Protein AF-A0A8B6E7R1-F1 (afdb_monomer_lite)

pLDDT: mean 87.2, std 12.03, range [53.25, 98.62]

InterPro domains:
  IPR001073 C1q domain [PF00386] (33-149)
  IPR001073 C1q domain [PS50871] (27-157)
  IPR001073 C1q domain [SM00110] (25-156)
  IPR008983 Tumour necrosis factor-like domain superfamily [G3DSA:2.60.120.40] (32-156)
  IPR008983 Tumour necrosis factor-like domain superfamily [SSF49842] (33-153)
  IPR050822 Cerebellin Synaptic Organizer [PTHR22923] (48-154)

Structure (mmCIF, N/CA/C/O backbone):
data_AF-A0A8B6E7R1-F1
#
_entry.id   AF-A0A8B6E7R1-F1
#
loop_
_atom_site.group_PDB
_atom_site.id
_atom_site.type_symbol
_atom_site.label_atom_id
_atom_site.label_alt_id
_atom_site.label_comp_id
_atom_site.label_asym_id
_atom_site.label_entity_id
_atom_site.label_seq_id
_atom_site.pdbx_PDB_ins_code
_atom_site.Cartn_x
_atom_site.Cartn_y
_atom_site.Cartn_z
_atom_site.occupancy
_atom_site.B_iso_or_equiv
_atom_site.auth_seq_id
_atom_site.auth_comp_id
_atom_site.auth_asym_id
_atom_site.auth_atom_id
_atom_site.pdbx_PDB_model_num
ATOM 1 N N . MET A 1 1 ? -23.796 17.188 61.332 1.00 57.62 1 MET A N 1
ATOM 2 C CA . MET A 1 1 ? -24.452 16.673 60.105 1.00 57.62 1 MET A CA 1
ATOM 3 C C . MET A 1 1 ? -23.748 17.068 58.796 1.00 57.62 1 MET A C 1
ATOM 5 O O . MET A 1 1 ? -24.163 16.626 57.738 1.00 57.62 1 MET A O 1
ATOM 9 N N . THR A 1 2 ? -22.661 17.843 58.830 1.00 60.75 2 THR A N 1
ATOM 10 C CA . THR A 1 2 ? -22.024 18.434 57.636 1.00 60.75 2 THR A CA 1
ATOM 11 C C . THR A 1 2 ? -21.028 17.515 56.920 1.00 60.75 2 THR A C 1
ATOM 13 O O . THR A 1 2 ? -20.976 17.508 55.697 1.00 60.75 2 THR A O 1
ATOM 16 N N . ARG A 1 3 ? -20.269 16.681 57.641 1.00 59.78 3 ARG A N 1
ATOM 17 C CA . ARG A 1 3 ? -19.175 15.866 57.069 1.00 59.78 3 ARG A CA 1
ATOM 18 C C . ARG A 1 3 ? -19.612 14.888 55.968 1.00 59.78 3 ARG A C 1
ATOM 20 O O . ARG A 1 3 ? -18.892 14.706 54.992 1.00 59.78 3 ARG A O 1
ATOM 27 N N . THR A 1 4 ? -20.788 14.286 56.113 1.00 67.62 4 THR A N 1
ATOM 28 C CA . THR A 1 4 ? -21.329 13.299 55.169 1.00 67.62 4 THR A CA 1
ATOM 29 C C . THR A 1 4 ? -21.749 13.948 53.849 1.00 67.62 4 THR A C 1
ATOM 31 O O . THR A 1 4 ? -2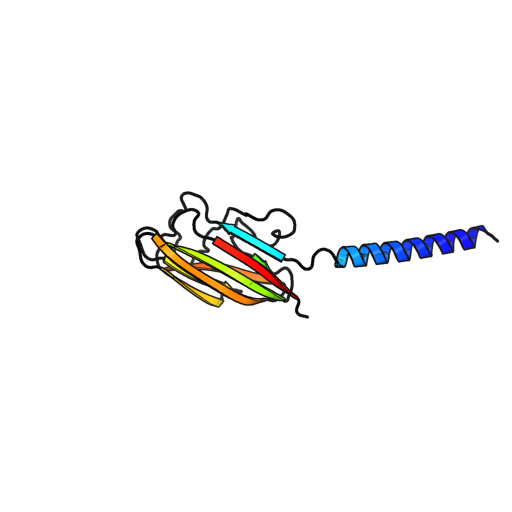1.442 13.419 52.786 1.00 67.62 4 THR A O 1
ATOM 34 N N . ALA A 1 5 ? -22.362 15.135 53.900 1.00 64.44 5 ALA A N 1
ATOM 35 C CA . ALA A 1 5 ? -22.785 15.878 52.711 1.00 64.44 5 ALA A CA 1
ATOM 36 C C . ALA A 1 5 ? -21.597 16.336 51.842 1.00 64.44 5 ALA A C 1
ATOM 38 O O . ALA A 1 5 ? -21.660 16.253 50.617 1.00 64.44 5 ALA A O 1
ATOM 39 N N . TYR A 1 6 ? -20.481 16.741 52.462 1.00 64.62 6 TYR A N 1
ATOM 40 C CA . TYR A 1 6 ? -19.250 17.093 51.740 1.00 64.62 6 TYR A CA 1
ATOM 41 C C . TYR A 1 6 ? -18.625 15.888 51.020 1.00 64.62 6 TYR A C 1
ATOM 43 O O . TYR A 1 6 ? -18.188 16.014 49.879 1.00 64.62 6 TYR A O 1
ATOM 51 N N . GLN A 1 7 ? -18.621 14.712 51.653 1.00 66.31 7 GLN A N 1
ATOM 52 C CA . GLN A 1 7 ? -18.096 13.479 51.053 1.00 66.31 7 GLN A CA 1
ATOM 53 C C . GLN A 1 7 ? -18.946 13.003 49.863 1.00 66.31 7 GLN A C 1
ATOM 55 O O . GLN A 1 7 ? -18.405 12.629 48.824 1.00 66.31 7 GLN A O 1
ATOM 60 N N . LEU A 1 8 ? -20.275 13.093 49.978 1.00 69.25 8 LEU A N 1
ATOM 61 C CA . LEU A 1 8 ? -21.211 12.814 48.882 1.00 69.25 8 LEU A CA 1
ATOM 62 C C . LEU A 1 8 ? -21.027 13.785 47.700 1.00 69.25 8 LEU A C 1
ATOM 64 O O . LEU A 1 8 ? -21.018 13.351 46.549 1.00 69.25 8 LEU A O 1
ATOM 68 N N . SER A 1 9 ? -20.809 15.074 47.981 1.00 74.56 9 SER A N 1
ATOM 69 C CA . SER A 1 9 ? -20.547 16.105 46.965 1.00 74.56 9 SER A CA 1
ATOM 70 C C . SER A 1 9 ? -19.247 15.848 46.187 1.00 74.56 9 SER A C 1
ATOM 72 O O . SER A 1 9 ? -19.252 15.826 44.956 1.00 74.56 9 SER A O 1
ATOM 74 N N . ILE A 1 10 ? -18.144 15.543 46.882 1.00 75.50 10 ILE A N 1
ATOM 75 C CA . ILE A 1 10 ? -16.852 15.227 46.246 1.00 75.50 10 ILE A CA 1
ATOM 76 C C . ILE A 1 10 ? -16.957 13.963 45.382 1.00 75.50 10 ILE A C 1
ATOM 78 O O . ILE A 1 10 ? -16.456 13.940 44.259 1.00 75.50 10 ILE A O 1
ATOM 82 N N . ALA A 1 11 ? -17.645 12.925 45.866 1.00 74.50 11 ALA A N 1
ATOM 83 C CA . ALA A 1 11 ? -17.839 11.687 45.115 1.00 74.50 11 ALA A CA 1
ATOM 84 C C . ALA A 1 11 ? -18.660 11.895 43.828 1.00 74.50 11 ALA A C 1
ATOM 86 O O . ALA A 1 11 ? -18.349 11.290 42.799 1.00 74.50 11 ALA A O 1
ATOM 87 N N . MET A 1 12 ? -19.678 12.762 43.854 1.00 74.88 12 MET A N 1
ATOM 88 C CA . MET A 1 12 ? -20.449 13.130 42.660 1.00 74.88 12 MET A CA 1
ATOM 89 C C . MET A 1 12 ? -19.611 13.917 41.648 1.00 74.88 12 MET A C 1
ATOM 91 O O . MET A 1 12 ? -19.632 13.590 40.460 1.00 74.88 12 MET A O 1
ATOM 95 N N . ILE A 1 13 ? -18.832 14.900 42.108 1.00 76.94 13 ILE A N 1
ATOM 96 C CA . ILE A 1 13 ? -17.942 15.687 41.244 1.00 76.94 13 ILE A CA 1
ATOM 97 C C . ILE A 1 13 ? -16.889 14.777 40.605 1.00 76.94 13 ILE A C 1
ATOM 99 O O . ILE A 1 13 ? -16.694 14.818 39.395 1.00 76.94 13 ILE A O 1
ATOM 103 N N . MET A 1 14 ? -16.265 13.893 41.384 1.00 76.75 14 MET A N 1
ATOM 104 C CA . MET A 1 14 ? -15.251 12.963 40.886 1.00 76.75 14 MET A CA 1
ATOM 105 C C . MET A 1 14 ? -15.822 11.972 39.862 1.00 76.75 14 MET A C 1
ATOM 107 O O . MET A 1 14 ? -15.169 11.700 38.858 1.00 76.75 14 MET A O 1
ATOM 111 N N . ARG A 1 15 ? -17.060 11.489 40.055 1.00 79.38 15 ARG A N 1
ATOM 112 C CA . ARG A 1 15 ? -17.767 10.679 39.047 1.00 79.38 15 ARG A CA 1
ATOM 113 C C . ARG A 1 15 ? -18.014 11.468 37.765 1.00 79.38 15 ARG A C 1
ATOM 115 O O . ARG A 1 15 ? -17.707 10.965 36.695 1.00 79.38 15 ARG A O 1
ATOM 122 N N . SER A 1 16 ? -18.517 12.698 37.861 1.00 80.38 16 SER A N 1
ATOM 123 C CA . SER A 1 16 ? -18.768 13.543 36.687 1.00 80.38 16 SER A CA 1
ATOM 124 C C . SER A 1 16 ? -17.485 13.864 35.919 1.00 80.38 16 SER A C 1
ATOM 126 O O . SER A 1 16 ? -17.469 13.801 34.693 1.00 80.38 16 SER A O 1
ATOM 128 N N . VAL A 1 17 ? -16.405 14.189 36.630 1.00 81.31 17 VAL A N 1
ATOM 129 C CA . VAL A 1 17 ? -15.100 14.493 36.033 1.00 81.31 17 VAL A CA 1
ATOM 130 C C . VAL A 1 17 ? -14.508 13.247 35.380 1.00 81.31 17 VAL A C 1
ATOM 132 O O . VAL A 1 17 ? -14.035 13.338 34.253 1.00 81.31 17 VAL A O 1
ATOM 135 N N . LEU A 1 18 ? -14.593 12.075 36.019 1.00 78.38 18 LEU A N 1
ATOM 136 C CA . LEU A 1 18 ? -14.140 10.813 35.431 1.00 78.38 18 LEU A CA 1
ATOM 137 C C . LEU A 1 18 ? -14.932 10.462 34.165 1.00 78.38 18 LEU A C 1
ATOM 139 O O . LEU A 1 18 ? -14.327 10.094 33.164 1.00 78.38 18 LEU A O 1
ATOM 143 N N . THR A 1 19 ? -16.256 10.638 34.167 1.00 79.56 19 THR A N 1
ATOM 144 C CA . THR A 1 19 ? -17.083 10.443 32.968 1.00 79.56 19 THR A CA 1
ATOM 145 C C . THR A 1 19 ? -16.694 11.422 31.865 1.00 79.56 19 THR A C 1
ATOM 147 O O . THR A 1 19 ? -16.506 10.999 30.732 1.00 79.56 19 THR A O 1
ATOM 150 N N . CYS A 1 20 ? -16.499 12.708 32.174 1.00 68.88 20 CYS A N 1
ATOM 151 C CA . CYS A 1 20 ? -16.023 13.689 31.196 1.00 68.88 20 CYS A CA 1
ATOM 152 C C . CYS A 1 20 ? -14.641 13.327 30.645 1.00 68.88 20 CYS A C 1
ATOM 154 O O . CYS A 1 20 ? -14.440 13.398 29.440 1.00 68.88 20 CYS A O 1
ATOM 156 N N . ILE A 1 21 ? -13.700 12.901 31.490 1.00 73.44 21 ILE A N 1
ATOM 157 C CA . ILE A 1 21 ? -12.367 12.470 31.051 1.00 73.44 21 ILE A CA 1
ATOM 158 C C . ILE A 1 21 ? -12.472 11.231 30.163 1.00 73.44 21 ILE A C 1
ATOM 160 O O . ILE A 1 21 ? -11.808 11.185 29.136 1.00 73.44 21 ILE A O 1
ATOM 164 N N . LEU A 1 22 ? -13.317 10.256 30.502 1.00 66.50 22 LEU A N 1
ATOM 165 C CA . LEU A 1 22 ? -13.547 9.071 29.674 1.00 66.50 22 LEU A CA 1
ATOM 166 C C . LEU A 1 22 ? -14.209 9.434 28.341 1.00 66.50 22 LEU A C 1
ATOM 168 O O . LEU A 1 22 ? -13.757 8.958 27.310 1.00 66.50 22 LEU A O 1
ATOM 172 N N . VAL A 1 23 ? -15.204 10.325 28.331 1.00 64.06 23 VAL A N 1
ATOM 173 C CA . VAL A 1 23 ? -15.864 10.809 27.108 1.00 64.06 23 VAL A CA 1
ATOM 174 C C . VAL A 1 23 ? -14.894 11.604 26.238 1.00 64.06 23 VAL A C 1
ATOM 176 O O . VAL A 1 23 ? -14.820 11.354 25.044 1.00 64.06 23 VAL A O 1
ATOM 179 N N . VAL A 1 24 ? -14.091 12.502 26.812 1.00 61.56 24 VAL A N 1
ATOM 180 C CA . VAL A 1 24 ? -13.052 13.257 26.091 1.00 61.56 24 VAL A CA 1
ATOM 181 C C . VAL A 1 24 ? -11.924 12.330 25.624 1.00 61.56 24 VAL A C 1
ATOM 183 O O . VAL A 1 24 ? -11.396 12.506 24.530 1.00 61.56 24 VAL A O 1
ATOM 186 N N . SER A 1 25 ? -11.588 11.298 26.402 1.00 57.41 25 SER A N 1
ATOM 187 C CA . SER A 1 25 ? -10.616 10.267 26.030 1.00 57.41 25 SER A CA 1
ATOM 188 C C . SER A 1 25 ? -11.137 9.337 24.930 1.00 57.41 25 SER A C 1
ATOM 190 O O . SER A 1 25 ? -10.356 8.916 24.087 1.00 57.41 25 SER A O 1
ATOM 192 N N . MET A 1 26 ? -12.435 9.033 24.899 1.00 56.84 26 MET A N 1
ATOM 193 C CA . MET A 1 26 ? -13.105 8.328 23.796 1.00 56.84 26 MET A CA 1
ATOM 194 C C . MET A 1 26 ? -13.298 9.241 22.580 1.00 56.84 26 MET A C 1
ATOM 196 O O . MET A 1 26 ? -13.290 8.776 21.445 1.00 56.84 26 MET A O 1
ATOM 200 N N . CYS A 1 27 ? -13.393 10.550 22.812 1.00 53.25 27 CYS A N 1
ATOM 201 C CA . CYS A 1 27 ? -13.370 11.598 21.800 1.00 53.25 27 CYS A CA 1
ATOM 202 C C . CYS A 1 27 ? -11.942 11.920 21.318 1.00 53.25 27 CYS A C 1
ATOM 204 O O . CYS A 1 27 ? -11.770 12.839 20.513 1.00 53.25 27 CYS A O 1
ATOM 206 N N . ARG A 1 28 ? -10.910 11.174 21.764 1.00 55.69 28 ARG A N 1
ATOM 207 C CA . ARG A 1 28 ? -9.569 11.223 21.163 1.00 55.69 28 ARG A CA 1
ATOM 208 C C . ARG A 1 28 ? -9.676 10.784 19.703 1.00 55.69 28 ARG A C 1
ATOM 210 O O . ARG A 1 28 ? -9.753 9.599 19.386 1.00 55.69 28 ARG A O 1
ATOM 217 N N . THR A 1 29 ? -9.760 11.812 18.863 1.00 58.38 29 THR A N 1
ATOM 218 C CA . THR A 1 29 ? -9.526 11.877 17.421 1.00 58.38 29 THR A CA 1
ATOM 219 C C . THR A 1 29 ? -10.080 10.706 16.610 1.00 58.38 29 THR A C 1
ATOM 221 O O . THR A 1 29 ? -9.408 9.706 16.362 1.00 58.38 29 THR A O 1
ATOM 224 N N . SER A 1 30 ? -11.285 10.905 16.064 1.00 68.19 30 SER A N 1
ATOM 225 C CA . SER A 1 30 ? -11.871 10.169 14.925 1.00 68.19 30 SER A CA 1
ATOM 226 C C . SER A 1 30 ? -11.089 10.350 13.612 1.00 68.19 30 SER A C 1
ATOM 228 O O . SER A 1 30 ? -11.670 10.378 12.532 1.00 68.19 30 SER A O 1
ATOM 230 N N . ILE A 1 31 ? -9.777 10.545 13.699 1.00 80.19 31 ILE A N 1
ATOM 231 C CA . ILE A 1 31 ? -8.889 10.873 12.594 1.00 80.19 31 ILE A CA 1
ATOM 232 C C . ILE A 1 31 ? -7.821 9.791 12.583 1.00 80.19 31 ILE A C 1
ATOM 234 O O . ILE A 1 31 ? -7.192 9.530 13.604 1.00 80.19 31 ILE A O 1
ATOM 238 N N . ALA A 1 32 ? -7.647 9.158 11.433 1.00 89.31 32 ALA A N 1
ATOM 239 C CA . ALA A 1 32 ? -6.590 8.197 11.182 1.00 89.31 32 ALA A CA 1
ATOM 240 C C . ALA A 1 32 ? -6.003 8.544 9.821 1.00 89.31 32 ALA A C 1
ATOM 242 O O . ALA A 1 32 ? -6.757 8.670 8.851 1.00 89.31 32 ALA A O 1
ATOM 243 N N . ALA A 1 33 ? -4.695 8.781 9.758 1.00 93.25 33 ALA A N 1
ATOM 244 C CA . ALA A 1 33 ? -4.053 9.178 8.519 1.00 93.25 33 ALA A CA 1
ATOM 245 C C . ALA A 1 33 ? -2.571 8.827 8.515 1.00 93.25 33 ALA A C 1
ATOM 247 O O . ALA A 1 33 ? -1.850 9.107 9.466 1.00 93.25 33 ALA A O 1
ATOM 248 N N . PHE A 1 34 ? -2.080 8.320 7.395 1.00 94.56 34 PHE A N 1
ATOM 249 C CA . PHE A 1 34 ? -0.649 8.212 7.172 1.00 94.56 34 PHE A CA 1
ATOM 250 C C . PHE A 1 34 ? -0.305 8.652 5.756 1.00 94.56 34 PHE A C 1
ATOM 252 O O . PHE A 1 34 ? -1.110 8.542 4.832 1.00 94.56 34 PHE A O 1
ATOM 259 N N . THR A 1 35 ? 0.929 9.116 5.608 1.00 95.56 35 THR A N 1
ATOM 260 C CA . THR A 1 35 ? 1.580 9.296 4.317 1.00 95.56 35 THR A CA 1
ATOM 261 C C . THR A 1 35 ? 3.016 8.843 4.480 1.00 95.56 35 THR A C 1
ATOM 263 O O . THR A 1 35 ? 3.699 9.281 5.411 1.00 95.56 35 THR A O 1
ATOM 266 N N . ALA A 1 36 ? 3.469 7.979 3.584 1.00 94.62 36 ALA A N 1
ATOM 267 C CA . ALA A 1 36 ? 4.834 7.497 3.544 1.00 94.62 36 ALA A CA 1
ATOM 268 C C . ALA A 1 36 ? 5.394 7.555 2.121 1.00 94.62 36 ALA A C 1
ATOM 270 O O . ALA A 1 36 ? 4.653 7.460 1.139 1.00 94.62 36 ALA A O 1
ATOM 271 N N . THR A 1 37 ? 6.710 7.711 2.020 1.00 94.06 37 THR A N 1
ATOM 272 C CA . THR A 1 37 ? 7.437 7.712 0.748 1.00 94.06 37 THR A CA 1
ATOM 273 C C . THR A 1 37 ? 8.496 6.625 0.732 1.00 94.06 37 THR A C 1
ATOM 275 O O . THR A 1 37 ? 9.000 6.193 1.777 1.00 94.06 37 THR A O 1
ATOM 278 N N . SER A 1 38 ? 8.854 6.182 -0.470 1.00 90.88 38 SER A N 1
ATOM 279 C CA . SER A 1 38 ? 10.028 5.332 -0.647 1.00 90.88 38 SER A CA 1
ATOM 280 C C . SER A 1 38 ? 11.309 6.088 -0.267 1.00 90.88 38 SER A C 1
ATOM 282 O O . SER A 1 38 ? 11.354 7.318 -0.370 1.00 90.88 38 SER A O 1
ATOM 284 N N . PRO A 1 39 ? 12.350 5.376 0.198 1.00 82.25 39 PRO A N 1
ATOM 285 C CA . PRO A 1 39 ? 13.632 5.988 0.518 1.00 82.25 39 PRO A CA 1
ATOM 286 C C . PRO A 1 39 ? 14.367 6.461 -0.745 1.00 82.25 39 PRO A C 1
ATOM 288 O O . PRO A 1 39 ? 14.129 5.978 -1.856 1.00 82.25 39 PRO A O 1
ATOM 291 N N . LEU A 1 40 ? 15.317 7.380 -0.556 1.00 77.94 40 LEU A N 1
ATOM 292 C CA . LEU A 1 40 ? 16.278 7.756 -1.593 1.00 77.94 40 LEU A CA 1
ATOM 293 C C . LEU A 1 40 ? 17.074 6.510 -2.023 1.00 77.94 40 LEU A C 1
ATOM 295 O O . LEU A 1 40 ? 17.471 5.712 -1.176 1.00 77.94 40 LEU A O 1
ATOM 299 N N . ASN A 1 41 ? 17.315 6.347 -3.326 1.00 71.25 41 ASN A N 1
ATOM 300 C CA . ASN A 1 41 ? 18.026 5.191 -3.897 1.00 71.25 41 ASN A CA 1
ATOM 301 C C . ASN A 1 41 ? 17.380 3.830 -3.566 1.00 71.25 41 ASN A C 1
ATOM 303 O O . ASN A 1 41 ? 18.071 2.867 -3.213 1.00 71.25 41 ASN A O 1
ATOM 307 N N . ALA A 1 42 ? 16.048 3.758 -3.681 1.00 69.75 42 ALA A N 1
ATOM 308 C CA . ALA A 1 42 ? 15.298 2.517 -3.526 1.00 69.75 42 ALA A CA 1
ATOM 309 C C . ALA A 1 42 ? 15.913 1.394 -4.380 1.00 69.75 42 ALA A C 1
ATOM 311 O O . ALA A 1 42 ? 16.130 1.543 -5.584 1.00 69.75 42 ALA A O 1
ATOM 312 N N . GLN A 1 43 ? 16.228 0.279 -3.724 1.00 72.69 43 GLN A N 1
ATOM 313 C CA . GLN A 1 43 ? 16.745 -0.910 -4.389 1.00 72.69 43 GLN A CA 1
ATOM 314 C C . GLN A 1 43 ? 15.654 -1.561 -5.242 1.00 72.69 43 GLN A C 1
ATOM 316 O O . GLN A 1 43 ? 14.465 -1.347 -4.977 1.00 72.69 43 GLN A O 1
ATOM 321 N N . PRO A 1 44 ? 16.035 -2.384 -6.235 1.00 83.19 44 PRO A N 1
ATOM 322 C CA . PRO A 1 44 ? 15.069 -3.185 -6.957 1.00 83.19 44 PRO A CA 1
ATOM 323 C C . PRO A 1 44 ? 14.171 -3.966 -5.995 1.00 83.19 44 PRO A C 1
ATOM 325 O O . PRO A 1 44 ? 14.656 -4.589 -5.049 1.00 83.19 44 PRO A O 1
ATOM 328 N N . VAL A 1 45 ? 12.863 -3.920 -6.230 1.00 87.94 45 VAL A N 1
ATOM 329 C CA . VAL A 1 45 ? 11.868 -4.568 -5.373 1.00 87.94 45 VAL A CA 1
ATOM 330 C C . VAL A 1 45 ? 11.586 -5.962 -5.939 1.00 87.94 45 VAL A C 1
ATOM 332 O O . VAL A 1 45 ? 11.118 -6.065 -7.078 1.00 87.94 45 VAL A O 1
ATOM 335 N N . PRO A 1 46 ? 11.863 -7.049 -5.195 1.00 90.00 46 PRO A N 1
ATOM 336 C CA . PRO A 1 46 ? 11.569 -8.401 -5.657 1.00 90.00 46 PRO A CA 1
ATOM 337 C C . PRO A 1 46 ? 10.081 -8.593 -5.967 1.00 90.00 46 PRO A C 1
ATOM 339 O O . PRO A 1 46 ? 9.208 -8.097 -5.251 1.00 90.00 46 PRO A O 1
ATOM 342 N N . THR A 1 47 ? 9.778 -9.366 -7.009 1.00 92.50 47 THR A N 1
ATOM 343 C CA . THR A 1 47 ? 8.392 -9.763 -7.299 1.00 92.50 47 THR A CA 1
ATOM 344 C C . THR A 1 47 ? 7.815 -10.553 -6.125 1.00 92.50 47 THR A C 1
ATOM 346 O O . THR A 1 47 ? 8.500 -11.379 -5.529 1.00 92.50 47 THR A O 1
ATOM 349 N N . GLY A 1 48 ? 6.564 -10.272 -5.769 1.00 93.25 48 GLY A N 1
ATOM 350 C CA . GLY A 1 48 ? 5.889 -10.852 -4.610 1.00 93.25 48 GLY A CA 1
ATOM 351 C C . GLY A 1 48 ? 6.181 -10.153 -3.282 1.00 93.25 48 GLY A C 1
ATOM 352 O O . GLY A 1 48 ? 5.503 -10.449 -2.303 1.00 93.25 48 GLY A O 1
ATOM 353 N N . SER A 1 49 ? 7.134 -9.216 -3.222 1.00 93.81 49 SER A N 1
ATOM 354 C CA . SER A 1 49 ? 7.479 -8.530 -1.973 1.00 93.81 49 SER A CA 1
ATOM 355 C C . SER A 1 49 ? 6.687 -7.239 -1.759 1.00 93.81 49 SER A C 1
ATOM 357 O O . SER A 1 49 ? 6.208 -6.609 -2.707 1.00 93.81 49 SER A O 1
ATOM 359 N N . ILE A 1 50 ? 6.553 -6.843 -0.492 1.00 95.31 50 ILE A N 1
ATOM 360 C CA . ILE A 1 50 ? 5.943 -5.568 -0.107 1.00 95.31 50 ILE A CA 1
ATOM 361 C C . ILE A 1 50 ? 6.893 -4.427 -0.479 1.00 95.31 50 ILE A C 1
ATOM 363 O O . ILE A 1 50 ? 8.075 -4.443 -0.122 1.00 95.31 50 ILE A O 1
ATOM 367 N N . VAL A 1 51 ? 6.361 -3.423 -1.175 1.00 94.19 51 VAL A N 1
ATOM 368 C CA . VAL A 1 51 ? 7.093 -2.204 -1.522 1.00 94.19 51 VAL A CA 1
ATOM 369 C C . VAL A 1 51 ? 7.395 -1.418 -0.249 1.00 94.19 51 VAL A C 1
ATOM 371 O O . VAL A 1 51 ? 6.510 -1.173 0.568 1.00 94.19 51 VAL A O 1
ATOM 374 N N . LYS A 1 52 ? 8.653 -0.998 -0.086 1.00 92.44 52 LYS A N 1
ATOM 375 C CA . LYS A 1 52 ? 9.093 -0.270 1.106 1.00 92.44 52 LYS A CA 1
ATOM 376 C C . LYS A 1 52 ? 8.836 1.233 0.995 1.00 92.44 52 LYS A C 1
ATOM 378 O O . LYS A 1 52 ? 9.397 1.908 0.129 1.00 92.44 52 LYS A O 1
ATOM 383 N N . TYR A 1 53 ? 8.068 1.755 1.949 1.00 92.69 53 TYR A N 1
ATOM 384 C CA . TYR A 1 53 ? 7.875 3.187 2.192 1.00 92.69 53 TYR A CA 1
ATOM 385 C C . TYR A 1 53 ? 8.320 3.523 3.623 1.00 92.69 53 TYR A C 1
ATOM 387 O O . TYR A 1 53 ? 7.511 3.689 4.535 1.00 92.69 53 TYR A O 1
ATOM 395 N N . GLY A 1 54 ? 9.635 3.553 3.844 1.00 86.62 54 GLY A N 1
ATOM 396 C CA . GLY A 1 54 ? 10.215 3.714 5.183 1.00 86.62 54 GLY A CA 1
ATOM 397 C C . GLY A 1 54 ? 10.139 5.137 5.747 1.00 86.62 54 GLY A C 1
ATOM 398 O O . GLY A 1 54 ? 10.310 5.330 6.949 1.00 86.62 54 GLY A O 1
ATOM 399 N N . SER A 1 55 ? 9.879 6.141 4.908 1.00 86.06 55 SER A N 1
ATOM 400 C CA . SER A 1 55 ? 9.881 7.548 5.313 1.00 86.06 55 SER A CA 1
ATOM 401 C C . SER A 1 55 ? 8.461 8.034 5.593 1.00 86.06 55 SER A C 1
ATOM 403 O O . SER A 1 55 ? 7.728 8.387 4.672 1.00 86.06 55 SER A O 1
ATOM 405 N N . LYS A 1 56 ? 8.068 8.064 6.872 1.00 85.31 56 LYS A N 1
ATOM 406 C CA . LYS A 1 56 ? 6.815 8.692 7.320 1.00 85.31 56 LYS A CA 1
ATOM 407 C C . LYS A 1 56 ? 6.882 10.209 7.131 1.00 85.31 56 LYS A C 1
ATOM 409 O O . LYS A 1 56 ? 7.835 10.842 7.572 1.00 85.31 56 LYS A O 1
ATOM 414 N N . LEU A 1 57 ? 5.848 10.787 6.519 1.00 85.88 57 LEU A N 1
ATOM 415 C CA . LEU A 1 57 ? 5.678 12.242 6.412 1.00 85.88 57 LEU A CA 1
ATOM 416 C C . LEU A 1 57 ? 4.744 12.808 7.488 1.00 85.88 57 LEU A C 1
ATOM 418 O O . LEU A 1 57 ? 4.801 13.997 7.790 1.00 85.88 57 LEU A O 1
ATOM 422 N N . ILE A 1 58 ? 3.885 11.963 8.064 1.00 84.12 58 ILE A N 1
ATOM 423 C CA . ILE A 1 58 ? 3.025 12.318 9.196 1.00 84.12 58 ILE A CA 1
ATOM 424 C C . ILE A 1 58 ? 3.615 11.680 10.455 1.00 84.12 58 ILE A C 1
ATOM 426 O O . ILE A 1 58 ? 3.842 10.470 10.493 1.00 84.12 58 ILE A O 1
ATOM 430 N N . ASN A 1 59 ? 3.847 12.506 11.475 1.00 70.56 59 ASN A N 1
ATOM 431 C CA . ASN A 1 59 ? 4.378 12.098 12.775 1.00 70.56 59 ASN A CA 1
ATOM 432 C C . ASN A 1 59 ? 3.271 12.074 13.844 1.00 70.56 59 ASN A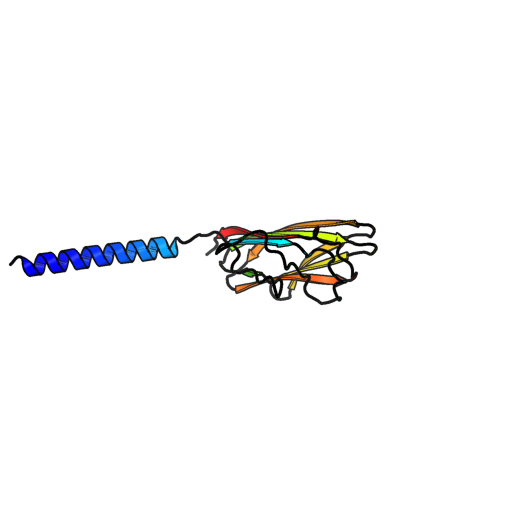 C 1
ATOM 434 O O . ASN A 1 59 ? 2.246 12.742 13.705 1.00 70.56 59 ASN A O 1
ATOM 438 N N . GLY A 1 60 ? 3.518 11.353 14.941 1.00 72.50 60 GLY A N 1
ATOM 439 C CA . GLY A 1 60 ? 2.633 11.293 16.111 1.00 72.50 60 GLY A CA 1
ATOM 440 C C . GLY A 1 60 ? 1.502 10.266 16.001 1.00 72.50 60 GLY A C 1
ATOM 441 O O . GLY A 1 60 ? 1.508 9.405 15.120 1.00 72.50 60 GLY A O 1
ATOM 442 N N . ASP A 1 61 ? 0.525 10.379 16.904 1.00 72.50 61 ASP A N 1
ATOM 443 C CA . ASP A 1 61 ? -0.563 9.405 17.111 1.00 72.50 61 ASP A CA 1
ATOM 444 C C . ASP A 1 61 ? -1.484 9.211 15.893 1.00 72.50 61 ASP A C 1
ATOM 446 O O . ASP A 1 61 ? -2.251 8.259 15.843 1.00 72.50 61 ASP A O 1
ATOM 450 N N . LEU A 1 62 ? -1.434 10.099 14.893 1.00 75.31 62 LEU A N 1
ATOM 451 C CA . LEU A 1 62 ? -2.268 9.991 13.688 1.00 75.31 62 LEU A CA 1
ATOM 452 C C . LEU A 1 62 ? -1.797 8.894 12.728 1.00 75.31 62 LEU A C 1
ATOM 454 O O . LEU A 1 62 ? -2.619 8.335 12.002 1.00 75.31 62 LEU A O 1
ATOM 458 N N . ALA A 1 63 ? -0.492 8.610 12.734 1.00 79.69 63 ALA A N 1
ATOM 459 C CA . ALA A 1 63 ? 0.166 7.648 11.856 1.00 79.69 63 ALA A CA 1
ATOM 460 C C . ALA A 1 63 ? 0.768 6.473 12.645 1.00 79.69 63 ALA A C 1
ATOM 462 O O . ALA A 1 63 ? 1.696 5.822 12.154 1.00 79.69 63 ALA A O 1
ATOM 463 N N . SER A 1 64 ? 0.304 6.220 13.874 1.00 82.06 64 SER A N 1
ATOM 464 C CA . SER A 1 64 ? 0.794 5.118 14.715 1.00 82.06 64 SER A CA 1
ATOM 465 C C . SER A 1 64 ? 0.554 3.754 14.080 1.00 82.06 64 SER A C 1
ATOM 467 O O . SER A 1 64 ? 1.377 2.862 14.245 1.00 82.06 64 SER A O 1
ATOM 469 N N . ASP A 1 65 ? -0.518 3.620 13.302 1.00 91.12 65 ASP A N 1
ATOM 470 C CA . ASP A 1 65 ? -0.969 2.331 12.766 1.00 91.12 65 ASP A CA 1
ATOM 471 C C . ASP A 1 65 ? -0.332 1.976 11.415 1.00 91.12 65 ASP A C 1
ATOM 473 O O . ASP A 1 65 ? -0.628 0.944 10.820 1.00 91.12 65 ASP A O 1
ATOM 477 N N . TYR A 1 66 ? 0.560 2.838 10.918 1.00 95.00 66 TYR A N 1
ATOM 478 C CA . TYR A 1 66 ? 1.458 2.506 9.819 1.00 95.00 66 TYR A CA 1
ATOM 479 C C . TYR A 1 66 ? 2.797 2.037 10.380 1.00 95.00 66 TYR A C 1
ATOM 481 O O . TYR A 1 66 ? 3.463 2.787 11.099 1.00 95.00 66 TYR A O 1
ATOM 489 N N . ASP A 1 67 ? 3.238 0.844 10.009 1.00 94.31 67 ASP A N 1
ATOM 490 C CA . ASP A 1 67 ? 4.564 0.352 10.357 1.00 94.31 67 ASP A CA 1
ATOM 491 C C . ASP A 1 67 ? 5.548 0.633 9.203 1.00 94.31 67 ASP A C 1
ATOM 493 O O . ASP A 1 67 ? 5.447 0.018 8.141 1.00 94.31 67 ASP A O 1
ATOM 497 N N . PRO A 1 68 ? 6.531 1.539 9.372 1.00 91.38 68 PRO A N 1
ATOM 498 C CA . PRO A 1 68 ? 7.499 1.849 8.322 1.00 91.38 68 PRO A CA 1
ATOM 499 C C . PRO A 1 68 ? 8.472 0.693 8.035 1.00 91.38 68 PRO A C 1
ATOM 501 O O . PRO A 1 68 ? 9.065 0.663 6.955 1.00 91.38 68 PRO A O 1
ATOM 504 N N . VAL A 1 69 ? 8.639 -0.259 8.962 1.00 91.94 69 VAL A N 1
ATOM 505 C CA . VAL A 1 69 ? 9.525 -1.419 8.793 1.00 91.94 69 VAL A CA 1
ATOM 506 C C . VAL A 1 69 ? 8.883 -2.436 7.858 1.00 91.94 69 VAL A C 1
ATOM 508 O O . VAL A 1 69 ? 9.517 -2.889 6.900 1.00 91.94 69 VAL A O 1
ATOM 511 N N . THR A 1 70 ? 7.616 -2.781 8.085 1.00 95.06 70 THR A N 1
ATOM 512 C CA . THR A 1 70 ? 6.873 -3.710 7.218 1.00 95.06 70 THR A CA 1
ATOM 513 C C . THR A 1 70 ? 6.283 -3.021 5.989 1.00 95.06 70 THR A C 1
ATOM 515 O O . THR A 1 70 ? 6.233 -3.648 4.932 1.00 95.06 70 THR A O 1
ATOM 518 N N . SER A 1 71 ? 5.986 -1.721 6.083 1.00 95.75 71 SER A N 1
ATOM 519 C CA . SER A 1 71 ? 5.204 -0.919 5.129 1.00 95.75 71 SER A CA 1
ATOM 520 C C . SER A 1 71 ? 3.733 -1.331 5.026 1.00 95.75 71 SER A C 1
ATOM 522 O O . SER A 1 71 ? 3.102 -1.179 3.978 1.00 95.75 71 SER A O 1
ATOM 524 N N . ILE A 1 72 ? 3.195 -1.838 6.136 1.00 97.56 72 ILE A N 1
ATOM 525 C CA . ILE A 1 72 ? 1.794 -2.227 6.296 1.00 97.56 72 ILE A CA 1
ATOM 526 C C . ILE A 1 72 ? 1.076 -1.153 7.117 1.00 97.56 72 ILE A C 1
ATOM 528 O O . ILE A 1 72 ? 1.613 -0.640 8.101 1.00 97.56 72 ILE A O 1
ATOM 532 N N . TYR A 1 73 ? -0.139 -0.804 6.697 1.00 97.12 73 TYR A N 1
ATOM 533 C CA . TYR A 1 73 ? -1.067 -0.013 7.497 1.00 97.12 73 TYR A CA 1
ATOM 534 C C . TYR A 1 73 ? -2.155 -0.920 8.063 1.00 97.12 73 TYR A C 1
ATOM 536 O O . TYR A 1 73 ? -2.920 -1.508 7.295 1.00 97.12 73 TYR A O 1
ATOM 544 N N . THR A 1 74 ? -2.232 -1.008 9.388 1.00 97.44 74 THR A N 1
ATOM 545 C CA . THR A 1 74 ? -3.295 -1.718 10.102 1.00 97.44 74 THR A CA 1
ATOM 546 C C . THR A 1 74 ? -4.398 -0.726 10.437 1.00 97.44 74 THR A C 1
ATOM 548 O O . THR A 1 74 ? -4.162 0.310 11.045 1.00 97.44 74 THR A O 1
ATOM 551 N N . VAL A 1 75 ? -5.624 -1.005 10.024 1.00 95.88 75 VAL A N 1
ATOM 552 C CA . VAL A 1 75 ? -6.732 -0.057 10.122 1.00 95.88 75 VAL A CA 1
ATOM 553 C C . VAL A 1 75 ? -7.158 0.109 11.586 1.00 95.88 75 VAL A C 1
ATOM 555 O O . VAL A 1 75 ? -7.630 -0.854 12.191 1.00 95.88 75 VAL A O 1
ATOM 558 N N . PRO A 1 76 ? -7.072 1.320 12.171 1.00 93.50 76 PRO A N 1
ATOM 559 C CA . PRO A 1 76 ? -7.376 1.537 13.587 1.00 93.50 76 PRO A CA 1
ATOM 560 C C . PRO A 1 76 ? -8.863 1.734 13.876 1.00 93.50 76 PRO A C 1
ATOM 562 O O . PRO A 1 76 ? -9.263 1.778 15.039 1.00 93.50 76 PRO A O 1
ATOM 565 N N . ARG A 1 77 ? -9.691 1.958 12.846 1.00 92.69 77 ARG A N 1
ATOM 566 C CA . ARG A 1 77 ? -11.116 2.282 12.993 1.00 92.69 77 ARG A CA 1
ATOM 567 C C . ARG A 1 77 ? -11.905 1.810 11.776 1.00 92.69 77 ARG A C 1
ATOM 569 O O . ARG A 1 77 ? -11.474 2.000 10.647 1.00 92.69 77 ARG A O 1
ATOM 576 N N . THR A 1 78 ? -13.096 1.267 11.999 1.00 95.00 78 THR A N 1
ATOM 577 C CA . THR A 1 78 ? -14.013 0.911 10.909 1.00 95.00 78 THR A CA 1
ATOM 578 C C . THR A 1 78 ? -14.551 2.174 10.228 1.00 95.00 78 THR A C 1
ATOM 580 O O . THR A 1 78 ? -15.037 3.102 10.884 1.00 95.00 78 THR A O 1
ATOM 583 N N . GLY A 1 79 ? -14.453 2.233 8.902 1.00 95.75 79 GLY A N 1
ATOM 584 C CA . GLY A 1 79 ? -14.833 3.418 8.145 1.00 95.75 79 GLY A CA 1
ATOM 585 C C . GLY A 1 79 ? -14.530 3.349 6.656 1.00 95.75 79 GLY A C 1
ATOM 586 O O . GLY A 1 79 ? -13.990 2.375 6.135 1.00 95.75 79 GLY A O 1
ATOM 587 N N . ILE A 1 80 ? -14.857 4.440 5.972 1.00 97.31 80 ILE A N 1
ATOM 588 C CA . ILE A 1 80 ? -14.445 4.698 4.598 1.00 97.31 80 ILE A CA 1
ATOM 589 C C . ILE A 1 80 ? -13.133 5.477 4.639 1.00 97.31 80 ILE A C 1
ATOM 591 O O . ILE A 1 80 ? -13.054 6.557 5.233 1.00 97.31 80 ILE A O 1
ATOM 595 N N . TYR A 1 81 ? -12.122 4.944 3.965 1.00 97.44 81 TYR A N 1
ATOM 596 C CA . TYR A 1 81 ? -10.802 5.540 3.827 1.00 97.44 81 TYR A CA 1
ATOM 597 C C . TYR A 1 81 ? -10.572 5.977 2.388 1.00 97.44 81 TYR A C 1
ATOM 599 O O . TYR A 1 81 ? -10.857 5.222 1.462 1.00 97.44 81 TYR A O 1
ATOM 607 N N . LYS A 1 82 ? -9.997 7.164 2.194 1.00 98.00 82 LYS A N 1
ATOM 608 C CA . LYS A 1 82 ? -9.376 7.520 0.918 1.00 98.00 82 LYS A CA 1
ATOM 609 C C . LYS A 1 82 ? -7.948 6.993 0.932 1.00 98.00 82 LYS A C 1
ATOM 611 O O . LYS A 1 82 ? -7.152 7.446 1.750 1.00 98.00 82 LYS A O 1
ATOM 616 N N . VAL A 1 83 ? -7.632 6.068 0.033 1.00 98.44 83 VAL A N 1
ATOM 617 C CA . VAL A 1 83 ? -6.295 5.485 -0.130 1.00 98.44 83 VAL A CA 1
ATOM 618 C C . VAL A 1 83 ? -5.714 5.970 -1.449 1.00 98.44 83 VAL A C 1
ATOM 620 O O . VAL A 1 83 ? -6.384 5.911 -2.479 1.00 98.44 83 VAL A O 1
ATOM 623 N N . THR A 1 84 ? -4.487 6.484 -1.422 1.00 98.44 84 THR A N 1
ATOM 624 C CA . THR A 1 84 ? -3.773 6.929 -2.623 1.00 98.44 84 THR A CA 1
ATOM 625 C C . THR A 1 84 ? -2.407 6.266 -2.691 1.00 98.44 84 THR A C 1
ATOM 627 O O . THR A 1 84 ? -1.655 6.263 -1.719 1.00 98.44 84 THR A O 1
ATOM 630 N N . VAL A 1 85 ? -2.096 5.700 -3.852 1.00 98.06 85 VAL A N 1
ATOM 631 C CA . VAL A 1 85 ? -0.800 5.091 -4.149 1.00 98.06 85 VAL A CA 1
ATOM 632 C C . VAL A 1 85 ? -0.278 5.716 -5.430 1.00 98.06 85 VAL A C 1
ATOM 634 O O . VAL A 1 85 ? -0.993 5.742 -6.432 1.00 98.06 85 VAL A O 1
ATOM 637 N N . THR A 1 86 ? 0.962 6.190 -5.398 1.00 96.81 86 THR A N 1
ATOM 638 C CA . THR A 1 86 ? 1.696 6.654 -6.574 1.00 96.81 86 THR A CA 1
ATOM 639 C C . THR A 1 86 ? 2.959 5.830 -6.739 1.00 96.81 86 THR A C 1
ATOM 641 O O . THR A 1 86 ? 3.702 5.595 -5.783 1.00 96.81 86 THR A O 1
ATOM 644 N N . MET A 1 87 ? 3.201 5.423 -7.977 1.00 94.06 87 MET A N 1
ATOM 645 C CA . MET A 1 87 ? 4.380 4.706 -8.423 1.00 94.06 87 MET A CA 1
ATOM 646 C C . MET A 1 87 ? 5.030 5.474 -9.571 1.00 94.06 87 MET A C 1
ATOM 648 O O . MET A 1 87 ? 4.340 5.903 -10.490 1.00 94.06 87 MET A O 1
ATOM 652 N N . MET A 1 88 ? 6.354 5.576 -9.546 1.00 93.69 88 MET A N 1
ATOM 653 C CA . MET A 1 88 ? 7.172 5.968 -10.686 1.00 93.69 88 MET A CA 1
ATOM 654 C C . MET A 1 88 ? 8.113 4.813 -11.031 1.00 93.69 88 MET A C 1
ATOM 656 O O . MET A 1 88 ? 8.842 4.326 -10.165 1.00 93.69 88 MET A O 1
ATOM 660 N N . SER A 1 89 ? 8.113 4.370 -12.284 1.00 91.81 89 SER A N 1
ATOM 661 C CA . SER A 1 89 ? 9.085 3.387 -12.788 1.00 91.81 89 SER A CA 1
ATOM 662 C C . SER A 1 89 ? 10.499 3.951 -12.855 1.00 91.81 89 SER A C 1
ATOM 664 O O . SER A 1 89 ? 10.695 5.151 -12.999 1.00 91.81 89 SER A O 1
ATOM 666 N N . GLY A 1 90 ? 11.501 3.076 -12.826 1.00 88.06 90 GLY A N 1
ATOM 667 C CA . GLY A 1 90 ? 12.846 3.410 -13.295 1.00 88.06 90 GLY A CA 1
ATOM 668 C C . GLY A 1 90 ? 12.971 3.299 -14.819 1.00 88.06 90 GLY A C 1
ATOM 669 O O . GLY A 1 90 ? 12.137 3.775 -15.587 1.00 88.06 90 GLY A O 1
ATOM 670 N N . LEU A 1 91 ? 14.027 2.617 -15.265 1.00 88.31 91 LEU A N 1
ATOM 671 C CA . LEU A 1 91 ? 14.292 2.352 -16.688 1.00 88.31 91 LEU A CA 1
ATOM 672 C C . LEU A 1 91 ? 13.488 1.169 -17.258 1.00 88.31 91 LEU A C 1
ATOM 674 O O . LEU A 1 91 ? 13.563 0.890 -18.452 1.00 88.31 91 LEU A O 1
ATOM 678 N N . VAL A 1 92 ? 12.733 0.466 -16.415 1.00 89.44 92 VAL A N 1
ATOM 679 C CA . VAL A 1 92 ? 11.869 -0.665 -16.781 1.00 89.44 92 VAL A CA 1
ATOM 680 C C . VAL A 1 92 ? 10.458 -0.428 -16.254 1.00 89.44 92 VAL A C 1
ATOM 682 O O . VAL A 1 92 ? 10.266 0.410 -15.376 1.00 89.44 92 VAL A O 1
ATOM 685 N N . THR A 1 93 ? 9.489 -1.187 -16.765 1.00 91.62 93 THR A N 1
ATOM 686 C CA . THR A 1 93 ? 8.090 -1.140 -16.315 1.00 91.62 93 THR A CA 1
ATOM 687 C C . THR A 1 93 ? 7.959 -1.416 -14.820 1.00 91.62 93 THR A C 1
ATOM 689 O O . THR A 1 93 ? 8.672 -2.277 -14.295 1.00 91.62 93 THR A O 1
ATOM 692 N N . GLY A 1 94 ? 7.006 -0.760 -14.162 1.00 91.75 94 GLY A N 1
ATOM 693 C CA . GLY A 1 94 ? 6.596 -1.052 -12.790 1.00 91.75 94 GLY A CA 1
ATOM 694 C C . GLY A 1 94 ? 5.174 -1.604 -12.755 1.00 91.75 94 GLY A C 1
ATOM 695 O O . GLY A 1 94 ? 4.283 -1.082 -13.423 1.00 91.75 94 GLY A O 1
ATOM 696 N N . HIS A 1 95 ? 4.940 -2.661 -11.980 1.00 94.75 95 HIS A N 1
ATOM 697 C CA . HIS A 1 95 ? 3.607 -3.233 -11.814 1.00 94.75 95 HIS A CA 1
ATOM 698 C C . HIS A 1 95 ? 3.376 -3.607 -10.354 1.00 94.75 95 HIS A C 1
ATOM 700 O O . HIS A 1 95 ? 3.928 -4.583 -9.841 1.00 94.75 95 HIS A O 1
ATOM 706 N N . THR A 1 96 ? 2.545 -2.822 -9.679 1.00 96.44 96 THR A N 1
ATOM 707 C CA . THR A 1 96 ? 2.242 -2.990 -8.258 1.00 96.44 96 THR A CA 1
ATOM 708 C C . THR A 1 96 ? 0.748 -3.182 -8.041 1.00 96.44 96 THR A C 1
ATOM 710 O O . THR A 1 96 ? -0.085 -2.860 -8.888 1.00 96.44 96 THR A O 1
ATOM 713 N N . THR A 1 97 ? 0.408 -3.745 -6.889 1.00 97.69 97 THR A N 1
ATOM 714 C CA . THR A 1 97 ? -0.974 -3.928 -6.446 1.00 97.69 97 THR A CA 1
ATOM 715 C C . THR A 1 97 ? -1.144 -3.313 -5.074 1.00 97.69 97 THR A C 1
ATOM 717 O O . THR A 1 97 ? -0.326 -3.564 -4.192 1.00 97.69 97 THR A O 1
ATOM 720 N N . LEU A 1 98 ? -2.210 -2.539 -4.880 1.00 98.50 98 LEU A N 1
ATOM 721 C CA . LEU A 1 98 ? -2.706 -2.266 -3.536 1.00 98.50 98 LEU A CA 1
ATOM 722 C C . LEU A 1 98 ? -3.482 -3.497 -3.082 1.00 98.50 98 LEU A C 1
ATOM 724 O O . LEU A 1 98 ? -4.374 -3.964 -3.798 1.00 98.50 98 LEU A O 1
ATOM 728 N N . ARG A 1 99 ? -3.154 -4.002 -1.899 1.00 98.62 99 ARG A N 1
ATOM 729 C CA . ARG A 1 99 ? -3.791 -5.173 -1.311 1.00 98.62 99 ARG A CA 1
ATOM 730 C C . ARG A 1 99 ? -4.487 -4.841 -0.006 1.00 98.62 99 ARG A C 1
ATOM 732 O O . ARG A 1 99 ? -4.061 -3.934 0.702 1.00 98.62 99 ARG A O 1
ATOM 739 N N . LYS A 1 100 ? -5.540 -5.601 0.281 1.00 98.56 100 LYS A N 1
ATOM 740 C CA . LYS A 1 100 ? -6.271 -5.636 1.546 1.00 98.56 100 LYS A CA 1
ATOM 741 C C . LYS A 1 100 ? -6.316 -7.084 2.017 1.00 98.56 100 LYS A C 1
ATOM 743 O O . LYS A 1 100 ? -6.870 -7.917 1.308 1.00 98.56 100 LYS A O 1
ATOM 748 N N . ASN A 1 101 ? -5.740 -7.393 3.178 1.00 98.25 101 ASN A N 1
ATOM 749 C CA . ASN A 1 101 ? -5.715 -8.749 3.752 1.00 98.25 101 ASN A CA 1
ATOM 750 C C . ASN A 1 101 ? -5.279 -9.837 2.740 1.00 98.25 101 ASN A C 1
ATOM 752 O O . ASN A 1 101 ? -5.788 -10.953 2.740 1.00 98.25 101 ASN A O 1
ATOM 756 N N . GLY A 1 102 ? -4.362 -9.498 1.831 1.00 97.19 102 GLY A N 1
ATOM 757 C CA . GLY A 1 102 ? -3.833 -10.399 0.802 1.00 97.19 102 GLY A CA 1
ATOM 758 C C . GLY A 1 102 ? -4.564 -10.340 -0.539 1.00 97.19 102 GLY A C 1
ATOM 759 O O . GLY A 1 102 ? -3.959 -10.679 -1.560 1.00 97.19 102 GLY A O 1
ATOM 760 N N . GLU A 1 103 ? -5.799 -9.845 -0.571 1.00 98.12 103 GLU A N 1
ATOM 761 C CA . GLU A 1 103 ? -6.590 -9.675 -1.790 1.00 98.12 103 GLU A CA 1
ATOM 762 C C . GLU A 1 103 ? -6.193 -8.408 -2.548 1.00 98.12 103 GLU A C 1
ATOM 764 O O . GLU A 1 103 ? -5.849 -7.387 -1.954 1.00 98.12 103 GLU A O 1
ATOM 769 N N . ILE A 1 104 ? -6.240 -8.463 -3.879 1.00 98.25 104 ILE A N 1
ATOM 770 C CA . ILE A 1 104 ? -5.910 -7.323 -4.739 1.00 98.25 104 ILE A CA 1
ATOM 771 C C . ILE A 1 104 ? -7.111 -6.382 -4.814 1.00 98.25 104 ILE A C 1
ATOM 773 O O . ILE A 1 104 ? -8.195 -6.790 -5.218 1.00 98.25 104 ILE A O 1
ATOM 777 N N . VAL A 1 105 ? -6.889 -5.111 -4.481 1.00 98.00 105 VAL A N 1
ATOM 778 C CA . VAL A 1 105 ? -7.908 -4.056 -4.549 1.00 98.00 105 VAL A CA 1
ATOM 779 C C . VAL A 1 105 ? -7.794 -3.279 -5.856 1.00 98.00 105 VAL A C 1
ATOM 781 O O . VAL A 1 105 ? -8.776 -3.128 -6.577 1.00 98.00 105 VAL A O 1
ATOM 784 N N . VAL A 1 106 ? -6.592 -2.792 -6.179 1.00 97.88 106 VAL A N 1
ATOM 785 C CA . VAL A 1 106 ? -6.311 -2.095 -7.442 1.00 97.88 106 VAL A CA 1
ATOM 786 C C . VAL A 1 106 ? -4.921 -2.421 -7.961 1.00 97.88 106 VAL A C 1
ATOM 788 O O . VAL A 1 106 ? -4.002 -2.732 -7.201 1.00 97.88 106 VAL A O 1
ATOM 791 N N . TRP A 1 107 ? -4.781 -2.294 -9.275 1.00 97.25 107 TRP A N 1
ATOM 792 C CA . TRP A 1 107 ? -3.532 -2.444 -10.005 1.00 97.25 107 TRP A CA 1
ATOM 793 C C . TRP A 1 107 ? -2.981 -1.070 -10.380 1.00 97.25 107 TRP A C 1
ATOM 795 O O . TRP A 1 107 ? -3.743 -0.148 -10.696 1.00 97.25 107 TRP A O 1
ATOM 805 N N . LEU A 1 108 ? -1.658 -0.951 -10.370 1.00 96.75 108 LEU A N 1
ATOM 806 C CA . LEU A 1 108 ? -0.923 0.174 -10.926 1.00 96.75 108 LEU A CA 1
ATOM 807 C C . LEU A 1 108 ? 0.086 -0.380 -11.922 1.00 96.75 108 LEU A C 1
ATOM 809 O O . LEU A 1 108 ? 0.837 -1.293 -11.582 1.00 96.75 108 LEU A O 1
ATOM 813 N N . PHE A 1 109 ? 0.127 0.185 -13.122 1.00 95.19 109 PHE A N 1
ATOM 814 C CA . PHE A 1 109 ? 1.079 -0.184 -14.161 1.00 95.19 109 PHE A CA 1
ATOM 815 C C . PHE A 1 109 ? 1.709 1.080 -14.731 1.00 95.19 109 PHE A C 1
ATOM 817 O O . PHE A 1 109 ? 0.988 2.020 -15.058 1.00 95.19 109 PHE A O 1
ATOM 824 N N . THR A 1 110 ? 3.028 1.085 -14.866 1.00 93.94 110 THR A N 1
ATOM 825 C CA . THR A 1 110 ? 3.765 2.110 -15.602 1.00 93.94 110 THR A CA 1
ATOM 826 C C . THR A 1 110 ? 4.506 1.480 -16.767 1.00 93.94 110 THR A C 1
ATOM 828 O O . THR A 1 110 ? 4.908 0.311 -16.730 1.00 93.94 110 THR A O 1
ATOM 831 N N . ASN A 1 111 ? 4.738 2.285 -17.796 1.00 91.62 111 ASN A N 1
ATOM 832 C CA . ASN A 1 111 ? 5.736 1.977 -18.801 1.00 91.62 111 ASN A CA 1
ATOM 833 C C . ASN A 1 111 ? 7.157 2.159 -18.215 1.00 91.62 111 ASN A C 1
ATOM 835 O O . ASN A 1 111 ? 7.362 2.083 -17.008 1.00 91.62 111 ASN A O 1
ATOM 839 N N . LYS A 1 112 ? 8.168 2.329 -19.061 1.00 89.69 112 LYS A N 1
ATOM 840 C CA . LYS A 1 112 ? 9.561 2.604 -18.679 1.00 89.69 112 LYS A CA 1
ATOM 841 C C . LYS A 1 112 ? 9.857 4.109 -18.612 1.00 89.69 112 LYS A C 1
ATOM 843 O O . LYS A 1 112 ? 8.999 4.928 -18.912 1.00 89.69 112 LYS A O 1
ATOM 848 N N . GLU A 1 113 ? 11.109 4.449 -18.304 1.00 90.50 113 GLU A N 1
ATOM 849 C CA . GLU A 1 113 ? 11.670 5.805 -18.433 1.00 90.50 113 GLU A CA 1
ATOM 850 C C . GLU A 1 113 ? 10.965 6.842 -17.550 1.00 90.50 113 GLU A C 1
ATOM 852 O O . GLU A 1 113 ? 10.592 7.920 -18.002 1.00 90.50 113 GLU A O 1
ATOM 857 N N . TYR A 1 114 ? 10.828 6.525 -16.259 1.00 91.69 114 TYR A N 1
ATOM 858 C CA . TYR A 1 114 ? 10.255 7.444 -15.265 1.00 91.69 114 TYR A CA 1
ATOM 859 C C . TYR A 1 114 ? 8.770 7.766 -15.470 1.00 91.69 114 TYR A C 1
ATOM 861 O O . TYR A 1 114 ? 8.276 8.766 -14.950 1.00 91.69 114 TYR A O 1
ATOM 869 N N . ASP A 1 115 ? 8.044 6.885 -16.165 1.00 94.44 115 ASP A N 1
ATOM 870 C CA . ASP A 1 115 ? 6.585 6.939 -16.238 1.00 94.44 115 ASP A CA 1
ATOM 871 C C . ASP A 1 115 ? 5.944 6.790 -14.845 1.00 94.44 115 ASP A C 1
ATOM 873 O O . ASP A 1 115 ? 6.520 6.177 -13.937 1.00 94.44 115 ASP A O 1
ATOM 877 N N . MET A 1 116 ? 4.758 7.375 -14.669 1.00 9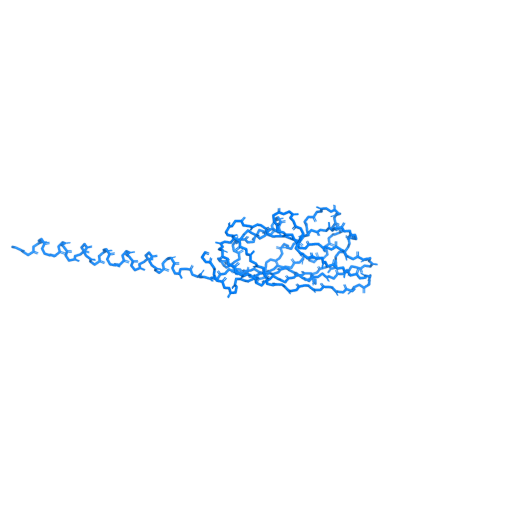5.00 116 MET A N 1
ATOM 878 C CA . MET A 1 116 ? 4.074 7.482 -13.383 1.00 95.00 116 MET A CA 1
ATOM 879 C C . MET A 1 116 ? 2.640 6.966 -13.465 1.00 95.00 116 MET A C 1
ATOM 881 O O . MET A 1 116 ? 1.876 7.321 -14.357 1.00 95.00 116 MET A O 1
ATOM 885 N N . ALA A 1 117 ? 2.253 6.183 -12.462 1.00 96.06 117 ALA A N 1
ATOM 886 C CA . ALA A 1 117 ? 0.890 5.721 -12.267 1.00 96.06 117 ALA A CA 1
ATOM 887 C C . ALA A 1 117 ? 0.419 6.078 -10.861 1.00 96.06 117 ALA A C 1
ATOM 889 O O . ALA A 1 117 ? 1.125 5.854 -9.875 1.00 96.06 117 ALA A O 1
ATOM 890 N N . THR A 1 118 ? -0.810 6.576 -10.766 1.00 97.88 118 THR A N 1
ATOM 891 C CA . THR A 1 118 ? -1.459 6.895 -9.497 1.00 97.88 118 THR A CA 1
ATOM 892 C C . THR A 1 118 ? -2.849 6.291 -9.474 1.00 97.88 118 THR A C 1
ATOM 894 O O . THR A 1 118 ? -3.596 6.407 -10.441 1.00 97.88 118 THR A O 1
ATOM 897 N N . GLN A 1 119 ? -3.210 5.697 -8.342 1.00 98.25 119 GLN A N 1
ATOM 898 C CA . GLN A 1 119 ? -4.581 5.313 -8.036 1.00 98.25 119 GLN A CA 1
ATOM 899 C C . GLN A 1 119 ? -5.032 6.023 -6.766 1.00 98.25 119 GLN A C 1
ATOM 901 O O . GLN A 1 119 ? -4.294 6.080 -5.783 1.00 98.25 119 GLN A O 1
ATOM 906 N N . SER A 1 120 ? -6.256 6.548 -6.781 1.00 98.06 120 SER A N 1
ATOM 907 C CA . SER A 1 120 ? -6.907 7.133 -5.611 1.00 98.06 120 SER A CA 1
ATOM 908 C C . SER A 1 120 ? -8.313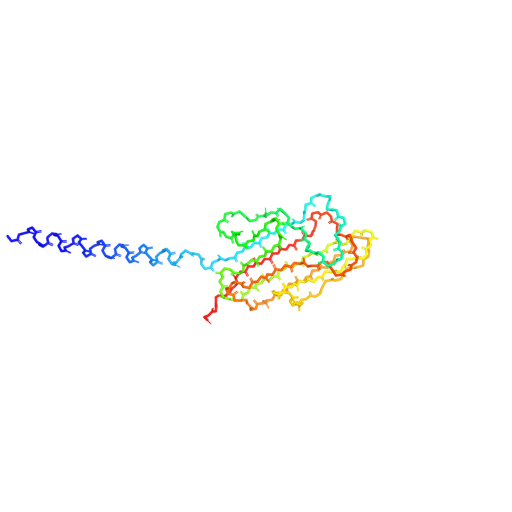 6.560 -5.503 1.00 98.06 120 SER A C 1
ATOM 910 O O . SER A 1 120 ? -9.131 6.748 -6.402 1.00 98.06 120 SER A O 1
ATOM 912 N N . ILE A 1 121 ? -8.578 5.825 -4.426 1.00 98.31 121 ILE A N 1
ATOM 913 C CA . ILE A 1 121 ? -9.828 5.089 -4.225 1.00 98.31 121 ILE A CA 1
ATOM 914 C C . ILE A 1 121 ? -10.419 5.374 -2.848 1.00 98.31 121 ILE A C 1
ATOM 916 O O . ILE A 1 121 ? -9.694 5.662 -1.897 1.00 98.31 121 ILE A O 1
ATOM 920 N N . ASN A 1 122 ? -11.739 5.239 -2.737 1.00 98.25 122 ASN A N 1
ATOM 921 C CA . ASN A 1 122 ? -12.425 5.177 -1.452 1.00 98.25 122 ASN A CA 1
ATOM 922 C C . ASN A 1 122 ? -12.711 3.709 -1.130 1.00 98.25 122 ASN A C 1
ATOM 924 O O . ASN A 1 122 ? -13.353 3.024 -1.925 1.00 98.25 122 ASN A O 1
ATOM 928 N N . LEU A 1 123 ? -12.238 3.232 0.016 1.00 97.44 123 LEU A N 1
ATOM 929 C CA . LEU A 1 123 ? -12.315 1.833 0.417 1.00 97.44 123 LEU A CA 1
ATOM 930 C C . LEU A 1 123 ? -12.985 1.715 1.785 1.00 97.44 123 LEU A C 1
ATOM 932 O O . LEU A 1 123 ? -12.616 2.415 2.727 1.00 97.44 123 LEU A O 1
ATOM 936 N N . GLN A 1 124 ? -13.963 0.818 1.892 1.00 97.44 124 GLN A N 1
ATOM 937 C CA . GLN A 1 124 ? -14.537 0.431 3.176 1.00 97.44 124 GLN A CA 1
ATOM 938 C C . GLN A 1 124 ? -13.567 -0.525 3.882 1.00 97.44 124 GLN A C 1
ATOM 940 O O . GLN A 1 124 ? -13.272 -1.618 3.384 1.00 97.44 124 GLN A O 1
ATOM 945 N N . LEU A 1 125 ? -13.082 -0.108 5.046 1.00 97.44 125 LEU A N 1
ATOM 946 C CA . LEU A 1 125 ? -12.144 -0.856 5.871 1.00 97.44 125 LEU A CA 1
ATOM 947 C C . LEU A 1 125 ? -12.731 -1.081 7.263 1.00 97.44 125 LEU A C 1
ATOM 949 O O . LEU A 1 125 ? -13.479 -0.253 7.786 1.00 97.44 125 LEU A O 1
ATOM 953 N N . GLN A 1 126 ? -12.417 -2.232 7.836 1.00 97.12 126 GLN A N 1
ATOM 954 C CA . GLN A 1 126 ? -12.785 -2.630 9.185 1.00 97.12 126 GLN A CA 1
ATOM 955 C C . GLN A 1 126 ? -11.573 -2.514 10.102 1.00 97.12 126 GLN A C 1
ATOM 957 O O . GLN A 1 126 ? -10.434 -2.632 9.655 1.00 97.12 126 GLN A O 1
ATOM 962 N N . LEU A 1 127 ? -11.826 -2.280 11.390 1.00 95.56 127 LEU A N 1
ATOM 963 C CA . LEU A 1 127 ? -10.799 -2.358 12.426 1.00 95.56 127 LEU A CA 1
ATOM 964 C C . LEU A 1 127 ? -9.982 -3.653 12.271 1.00 95.56 127 LEU A C 1
ATOM 966 O O . LEU A 1 127 ? -10.548 -4.743 12.284 1.00 95.56 127 LEU A O 1
ATOM 970 N N . GLY A 1 128 ? -8.661 -3.516 12.161 1.00 96.75 128 GLY A N 1
ATOM 971 C CA . GLY A 1 128 ? -7.727 -4.631 12.019 1.00 96.75 128 GLY A CA 1
ATOM 972 C C . GLY A 1 128 ? -7.454 -5.081 10.582 1.00 96.75 128 GLY A C 1
ATOM 973 O O . GLY A 1 128 ? -6.546 -5.883 10.395 1.00 96.75 128 GLY A O 1
ATOM 974 N N . ASP A 1 129 ? -8.165 -4.561 9.574 1.00 98.44 129 ASP A N 1
ATOM 975 C CA . ASP A 1 129 ? -7.791 -4.790 8.174 1.00 98.44 129 ASP A CA 1
ATOM 976 C C . ASP A 1 129 ? -6.366 -4.277 7.918 1.00 98.44 129 ASP A C 1
ATOM 978 O O . ASP A 1 129 ? -5.991 -3.196 8.367 1.00 98.44 129 ASP A O 1
ATOM 982 N N . GLU A 1 130 ? -5.583 -5.016 7.145 1.00 98.56 130 GLU A N 1
ATOM 983 C CA . GLU A 1 130 ? -4.240 -4.627 6.732 1.00 98.56 130 GLU A CA 1
ATOM 984 C C . GLU A 1 130 ? -4.232 -4.249 5.257 1.00 98.56 130 GLU A C 1
ATOM 986 O O . GLU A 1 130 ? -4.729 -4.993 4.407 1.00 98.56 130 GLU A O 1
ATOM 991 N N . ILE A 1 131 ? -3.625 -3.104 4.938 1.00 98.56 131 ILE A N 1
ATOM 992 C CA . ILE A 1 131 ? -3.378 -2.694 3.557 1.00 98.56 131 ILE A CA 1
ATOM 993 C C . ILE A 1 131 ? -1.894 -2.440 3.303 1.00 98.56 131 ILE A C 1
ATOM 995 O O . ILE A 1 131 ? -1.175 -1.901 4.146 1.00 98.56 131 ILE A O 1
ATOM 999 N N . TRP A 1 132 ? -1.437 -2.813 2.110 1.00 98.44 132 TRP A N 1
ATOM 1000 C CA . TRP A 1 132 ? -0.060 -2.602 1.665 1.00 98.44 132 TRP A CA 1
ATOM 1001 C C . TRP A 1 132 ? 0.032 -2.566 0.143 1.00 98.44 132 TRP A C 1
ATOM 1003 O O . TRP A 1 132 ? -0.885 -2.979 -0.568 1.00 98.44 132 TRP A O 1
ATOM 1013 N N . VAL A 1 133 ? 1.173 -2.106 -0.364 1.00 97.69 133 VAL A N 1
ATOM 1014 C CA . VAL A 1 133 ? 1.494 -2.171 -1.791 1.00 97.69 133 VAL A CA 1
ATOM 1015 C C . VAL A 1 133 ? 2.463 -3.320 -2.026 1.00 97.69 133 VAL A C 1
ATOM 1017 O O . VAL A 1 133 ? 3.500 -3.418 -1.372 1.00 97.69 133 VAL A O 1
ATOM 1020 N N . GLN A 1 134 ? 2.142 -4.196 -2.969 1.00 96.81 134 GLN A N 1
ATOM 1021 C CA . GLN A 1 134 ? 2.958 -5.352 -3.318 1.00 96.81 134 GLN A CA 1
ATOM 1022 C C . GLN A 1 134 ? 3.452 -5.255 -4.753 1.00 96.81 134 GLN A C 1
ATOM 1024 O O . GLN A 1 134 ? 2.683 -4.934 -5.663 1.00 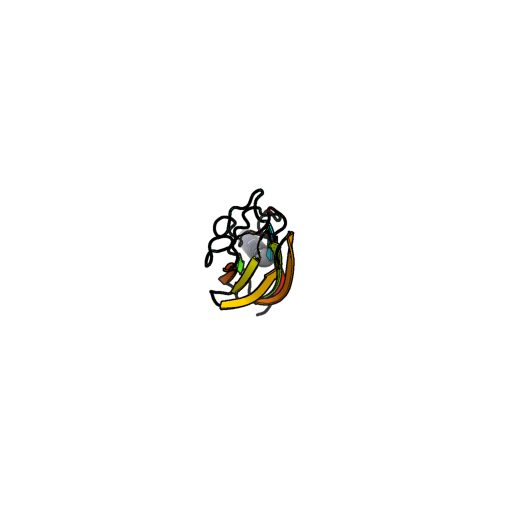96.81 134 GLN A O 1
ATOM 1029 N N . MET A 1 135 ? 4.723 -5.590 -4.959 1.00 95.00 135 MET A N 1
ATOM 1030 C CA . MET A 1 135 ? 5.300 -5.702 -6.287 1.00 95.00 135 MET A CA 1
ATOM 1031 C C . MET A 1 135 ? 4.787 -6.963 -6.981 1.00 95.00 135 MET A C 1
ATOM 1033 O O . MET A 1 135 ? 4.984 -8.072 -6.486 1.00 95.00 135 MET A O 1
ATOM 1037 N N . ASN A 1 136 ? 4.131 -6.803 -8.127 1.00 93.38 136 ASN A N 1
ATOM 1038 C CA . ASN A 1 136 ? 3.588 -7.918 -8.897 1.00 93.38 136 ASN A CA 1
ATOM 1039 C C . ASN A 1 136 ? 4.499 -8.319 -10.061 1.00 93.38 136 ASN A C 1
ATOM 1041 O O . ASN A 1 136 ? 4.639 -9.502 -10.345 1.00 93.38 136 ASN A O 1
ATOM 1045 N N . SER A 1 137 ? 5.122 -7.349 -10.730 1.00 86.69 137 SER A N 1
ATOM 1046 C CA . SER A 1 137 ? 6.151 -7.582 -11.749 1.00 86.69 137 SER A CA 1
ATOM 1047 C C . SER A 1 137 ? 6.892 -6.280 -12.064 1.00 86.69 137 SE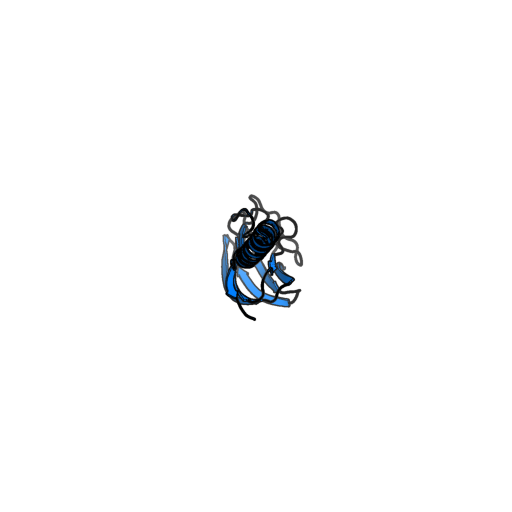R A C 1
ATOM 1049 O O . SER A 1 137 ? 6.388 -5.198 -11.786 1.00 86.69 137 SER A O 1
ATOM 1051 N N . GLY A 1 138 ? 8.064 -6.362 -12.693 1.00 71.25 138 GLY A N 1
ATOM 1052 C CA . GLY A 1 138 ? 8.871 -5.171 -12.978 1.00 71.25 138 GLY A CA 1
ATOM 1053 C C . GLY A 1 138 ? 9.591 -4.685 -11.721 1.00 71.25 138 GLY A C 1
ATOM 1054 O O . GLY A 1 138 ? 8.984 -4.295 -10.738 1.00 71.25 138 GLY A O 1
ATOM 1055 N N . SER A 1 139 ? 10.914 -4.784 -11.696 1.00 70.31 139 SER A N 1
ATOM 1056 C CA . SER A 1 139 ? 11.666 -4.745 -10.437 1.00 70.31 139 SER A CA 1
ATOM 1057 C C . SER A 1 139 ? 12.145 -3.355 -10.016 1.00 70.31 139 SER A C 1
ATOM 1059 O O . SER A 1 139 ? 12.859 -3.266 -9.025 1.00 70.31 139 SER A O 1
ATOM 1061 N N . SER A 1 140 ? 11.801 -2.266 -10.714 1.00 74.50 140 SER A N 1
ATOM 1062 C CA . SER A 1 140 ? 12.385 -0.943 -10.435 1.00 74.50 140 SER A CA 1
ATOM 1063 C C . SER A 1 140 ? 11.332 0.140 -10.223 1.00 74.50 140 SER A C 1
ATOM 1065 O O . SER A 1 140 ? 10.710 0.616 -11.172 1.00 74.50 140 SER A O 1
ATOM 1067 N N . LEU A 1 141 ? 11.194 0.561 -8.963 1.00 87.94 141 LEU A N 1
ATOM 1068 C CA . LEU A 1 141 ? 10.547 1.815 -8.587 1.00 87.94 141 LEU A CA 1
ATOM 1069 C C . LEU A 1 141 ? 11.612 2.894 -8.425 1.00 87.94 141 LEU A C 1
ATOM 1071 O O . LEU A 1 141 ? 12.668 2.649 -7.839 1.00 87.94 141 LEU A O 1
ATOM 1075 N N . TYR A 1 142 ? 11.343 4.091 -8.929 1.00 87.69 142 TYR A N 1
ATOM 1076 C CA . TYR A 1 142 ? 12.322 5.162 -8.920 1.00 87.69 142 TYR A CA 1
ATOM 1077 C C . TYR A 1 142 ? 12.227 6.020 -7.662 1.00 87.69 142 TYR A C 1
ATOM 1079 O O . TYR A 1 142 ? 11.325 6.843 -7.516 1.00 87.69 142 TYR A O 1
ATOM 1087 N N . SER A 1 143 ? 13.224 5.861 -6.788 1.00 86.38 143 SER A N 1
ATOM 1088 C CA . SER A 1 143 ? 13.571 6.804 -5.717 1.00 86.38 143 SER A CA 1
ATOM 1089 C C . SER A 1 143 ? 12.371 7.245 -4.846 1.00 86.38 143 SER A C 1
ATOM 1091 O O . SER A 1 143 ? 11.433 6.483 -4.604 1.00 86.38 143 SER A O 1
ATOM 1093 N N . VAL A 1 144 ? 12.413 8.482 -4.346 1.00 86.94 144 VAL A N 1
ATOM 1094 C CA . VAL A 1 144 ? 11.465 9.077 -3.384 1.00 86.94 144 VAL A CA 1
ATOM 1095 C C . VAL A 1 144 ? 10.105 9.472 -3.969 1.00 86.94 144 VAL A C 1
ATOM 1097 O O . VAL A 1 144 ? 9.241 9.941 -3.236 1.00 86.94 144 VAL A O 1
ATOM 1100 N N . TYR A 1 145 ? 9.891 9.300 -5.275 1.00 90.06 145 TYR A N 1
ATOM 1101 C CA . TYR A 1 145 ? 8.679 9.766 -5.967 1.00 90.06 145 TYR A CA 1
ATOM 1102 C C . TYR A 1 145 ? 7.459 8.863 -5.748 1.00 90.06 145 TYR A C 1
ATOM 1104 O O . TYR A 1 145 ? 6.346 9.203 -6.144 1.00 90.06 145 TYR A O 1
ATOM 1112 N N . ASN A 1 146 ? 7.667 7.713 -5.112 1.00 93.44 146 ASN A N 1
ATOM 1113 C CA . ASN A 1 146 ? 6.618 6.759 -4.797 1.00 93.44 146 ASN A CA 1
ATOM 1114 C C . ASN A 1 146 ? 6.000 7.117 -3.446 1.00 93.44 146 ASN A C 1
ATOM 1116 O O . ASN A 1 146 ? 6.716 7.251 -2.447 1.00 93.44 146 ASN A O 1
ATOM 1120 N N . THR A 1 147 ? 4.675 7.230 -3.403 1.00 96.12 147 THR A N 1
ATOM 1121 C CA . THR A 1 147 ? 3.936 7.603 -2.194 1.00 96.12 147 THR A CA 1
ATOM 1122 C C . THR A 1 147 ? 2.819 6.612 -1.904 1.00 96.12 147 THR A C 1
ATOM 1124 O O . THR A 1 147 ? 2.193 6.065 -2.812 1.00 96.12 147 THR A O 1
ATOM 1127 N N . PHE A 1 148 ? 2.572 6.384 -0.619 1.00 97.19 148 PHE A N 1
ATOM 1128 C CA . PHE A 1 148 ? 1.448 5.603 -0.125 1.00 97.19 148 PHE A CA 1
ATOM 1129 C C . PHE A 1 148 ? 0.799 6.370 1.019 1.00 97.19 148 PHE A C 1
ATOM 1131 O O . PHE A 1 148 ? 1.469 6.738 1.987 1.00 97.19 148 PHE A O 1
ATOM 1138 N N . SER A 1 149 ? -0.492 6.652 0.892 1.00 97.31 149 SER A N 1
ATOM 1139 C CA . SER A 1 149 ? -1.250 7.365 1.908 1.00 97.31 149 SER A CA 1
ATOM 1140 C C . SER A 1 149 ? -2.643 6.794 2.092 1.00 97.31 149 SER A C 1
ATOM 1142 O O . SER A 1 149 ? -3.269 6.292 1.156 1.00 97.31 149 SER A O 1
ATOM 1144 N N . ALA A 1 150 ? -3.150 6.923 3.312 1.00 96.88 150 ALA A N 1
ATOM 1145 C CA . ALA A 1 150 ? -4.555 6.724 3.607 1.00 96.88 150 ALA A CA 1
ATOM 1146 C C . ALA A 1 150 ? -5.034 7.766 4.610 1.00 96.88 150 ALA A C 1
ATOM 1148 O O . ALA A 1 150 ? -4.281 8.191 5.483 1.00 96.88 150 ALA A O 1
ATOM 1149 N N . VAL A 1 151 ? -6.302 8.151 4.497 1.00 95.44 151 VAL A N 1
ATOM 1150 C CA . VAL A 1 151 ? -6.988 8.996 5.475 1.00 95.44 151 VAL A CA 1
ATOM 1151 C C . VAL A 1 151 ? -8.418 8.509 5.669 1.00 95.44 151 VAL A C 1
ATOM 1153 O O . VAL A 1 151 ? -9.136 8.258 4.699 1.00 95.44 151 VAL A O 1
ATOM 1156 N N . LEU A 1 152 ? -8.836 8.377 6.925 1.00 94.81 152 LEU A N 1
ATOM 1157 C CA . LEU A 1 152 ? -10.222 8.124 7.297 1.00 94.81 152 LEU A CA 1
ATOM 1158 C C . LEU A 1 152 ? -11.062 9.350 6.930 1.00 94.81 152 LEU A C 1
ATOM 1160 O O . LEU A 1 152 ? -10.860 10.431 7.481 1.00 94.81 152 LEU A O 1
ATOM 1164 N N . ILE A 1 153 ? -12.009 9.179 6.010 1.00 95.50 153 ILE A N 1
ATOM 1165 C CA . ILE A 1 153 ? -12.907 10.260 5.577 1.00 95.50 153 ILE A CA 1
ATOM 1166 C C . ILE A 1 153 ? -14.291 10.160 6.221 1.00 95.50 153 ILE A C 1
ATOM 1168 O O . ILE A 1 153 ? -14.996 11.164 6.306 1.00 95.50 153 ILE A O 1
ATOM 1172 N N . LYS A 1 154 ? -14.692 8.968 6.685 1.00 94.12 154 LYS A N 1
ATOM 1173 C CA . LYS A 1 154 ? -15.972 8.758 7.373 1.00 94.12 154 LYS A CA 1
ATOM 1174 C C . LYS A 1 154 ? -15.947 7.509 8.255 1.00 94.12 154 LYS A C 1
ATOM 1176 O O . LYS A 1 154 ? -15.643 6.430 7.763 1.00 94.12 154 LYS A O 1
ATOM 1181 N N . LEU A 1 155 ? -16.340 7.638 9.522 1.00 93.31 155 LEU A N 1
ATOM 1182 C CA . LEU A 1 155 ? -16.608 6.490 10.398 1.00 93.31 155 LEU A CA 1
ATOM 1183 C C . LEU A 1 155 ? -17.872 5.743 9.961 1.00 93.31 155 LEU A C 1
ATOM 1185 O O . LEU A 1 155 ? -18.863 6.359 9.559 1.00 93.31 155 LEU A O 1
ATOM 1189 N N . THR A 1 156 ? -17.855 4.424 10.103 1.00 88.25 156 THR A N 1
ATOM 1190 C CA . THR A 1 156 ? -19.031 3.570 9.912 1.00 88.25 156 THR A CA 1
ATOM 1191 C C . THR A 1 156 ? -19.134 2.607 11.084 1.00 88.25 156 THR A C 1
ATOM 1193 O O . THR A 1 156 ? -18.120 2.058 11.515 1.00 88.25 156 THR A O 1
ATOM 1196 N N . THR A 1 157 ? -20.348 2.452 11.600 1.00 71.56 157 THR A N 1
ATOM 1197 C CA . THR A 1 157 ? -20.715 1.508 12.666 1.00 71.56 157 THR A CA 1
ATOM 1198 C C . THR A 1 157 ? -20.691 0.072 12.191 1.00 71.56 157 THR A C 1
ATOM 1200 O O . THR A 1 157 ? -21.180 -0.149 11.059 1.00 71.56 157 THR A O 1
#

Secondary structure (DSSP, 8-state):
-HHHHHHHHHHHHHHHHHHHHHHHHHTS-S--EEEEEPPTTPPPPPTTSBPP--EESS-SGGGTTEETTTTEEE--SSEEEEEEEEEEEEEEEEEEEEEETTEEEEEEEE-SSS-EEEEEEEEEE-TT-EEEEEEEEEEEE-GGG-EEEEEEEEE--

Radius of gyration: 22.07 Å; chains: 1; bounding box: 42×29×79 Å

Organism: Mytilus galloprovincialis (NCBI:txid29158)

Sequence (157 aa):
MTRTAYQLSIAMIMRSVLTCILVVSMCRTSIAAFTATSPLNAQPVPTGSIVKYGSKLINGDLASDYDPVTSIYTVPRTGIYKVTVTMMSGLVTGHTTLRKNGEIVVWLFTNKEYDMATQSINLQLQLGDEIWVQMNSGSSLYSVYNTFSAVLIKLTT

Foldseek 3Di:
DPPVVVVVVVVVVVVVVVVVCVVVVVVPDPKAKWKFWAAFPDFFADAFAFGQRLGTPDDDPNHPQQDNVRRKGFDQAFAKKWKKKKFWFEQAKFWKFKDKPRHGDDIWIAGGDGGMTMDIDIDGDHHGIMITMGTHDHGGTHGGRIMIMMIGPTHDD